Protein AF-A0A9D0T4Z4-F1 (afdb_monomer_lite)

Foldseek 3Di:
DDQDPPRWAWFWKAQVQQGIAIATEDQVDAAWADEPVSVVRCVVVVQKDWDDWDFDQDPVRDTDIWTWIFGAWMGTPQFAIAGRGIHTYDYDHDHTHCYPSNLCSLPDWDADVVVGDIDRHRGHGPPDPPPPPVVVPPPD

Sequence (140 aa):
MVEKAARTFYVRGQIVGVGVVDFLVDTGSSYNTIDEHSLAILQTQGRASFVKDLTGILANGQRKQVAVYRIDVIRLGDECELHDVEAAVFPGRTRHILGLSGLRKAGNFTFSFEPPQLVLSSCLPVVSKIADEQLVATQN

Radius of gyration: 16.67 Å; chains: 1; bounding box: 32×63×34 Å

Structure (mmCIF, N/CA/C/O backbone):
data_AF-A0A9D0T4Z4-F1
#
_entry.id   AF-A0A9D0T4Z4-F1
#
loop_
_atom_site.group_PDB
_atom_site.id
_atom_site.type_symbol
_atom_site.label_atom_id
_atom_site.label_alt_id
_atom_site.label_comp_id
_atom_site.label_asym_id
_atom_site.label_entity_id
_atom_site.label_seq_id
_atom_site.pdbx_PDB_ins_code
_atom_site.Cartn_x
_atom_site.Cartn_y
_atom_site.Cartn_z
_atom_site.occupancy
_atom_site.B_iso_or_equiv
_atom_site.auth_seq_id
_atom_site.auth_comp_id
_atom_site.auth_asym_id
_atom_site.auth_atom_id
_atom_site.pdbx_PDB_model_num
ATOM 1 N N . MET A 1 1 ? 8.902 -6.691 -10.845 1.00 91.62 1 MET A N 1
ATOM 2 C CA . MET A 1 1 ? 8.177 -5.434 -11.134 1.00 91.62 1 MET A CA 1
ATOM 3 C C . MET A 1 1 ? 7.911 -5.385 -12.627 1.00 91.62 1 MET A C 1
ATOM 5 O O . MET A 1 1 ? 8.714 -5.927 -13.373 1.00 91.62 1 MET A O 1
ATOM 9 N N . VAL A 1 2 ? 6.792 -4.813 -13.061 1.00 92.81 2 VAL A N 1
ATOM 10 C CA . VAL A 1 2 ? 6.423 -4.719 -14.481 1.00 92.81 2 VAL A CA 1
ATOM 11 C C . VAL A 1 2 ? 6.004 -3.288 -14.787 1.00 92.81 2 VAL A C 1
ATOM 13 O O . VAL A 1 2 ? 5.158 -2.735 -14.083 1.00 92.81 2 VAL A O 1
ATOM 16 N N . GLU A 1 3 ? 6.581 -2.697 -15.830 1.00 91.75 3 GLU A N 1
ATOM 17 C CA . GLU A 1 3 ? 6.090 -1.439 -16.392 1.00 91.75 3 GLU A CA 1
ATOM 18 C C . GLU A 1 3 ? 4.801 -1.694 -17.191 1.00 91.75 3 GLU A C 1
ATOM 20 O O . GLU A 1 3 ? 4.725 -2.611 -18.009 1.00 91.75 3 GLU A O 1
ATOM 25 N N . LYS A 1 4 ? 3.768 -0.891 -16.942 1.00 89.62 4 LYS A N 1
ATOM 26 C CA . LYS A 1 4 ? 2.489 -0.881 -17.661 1.00 89.62 4 LYS A CA 1
ATOM 27 C C . LYS A 1 4 ? 2.269 0.493 -18.310 1.00 89.62 4 LYS A C 1
ATOM 29 O O . LYS A 1 4 ? 3.098 1.398 -18.213 1.00 89.62 4 LYS A O 1
ATOM 34 N N . ALA A 1 5 ? 1.126 0.649 -18.983 1.00 80.31 5 ALA A N 1
ATOM 35 C CA . ALA A 1 5 ? 0.734 1.875 -19.679 1.00 80.31 5 ALA A CA 1
ATOM 36 C C . ALA A 1 5 ? 0.955 3.150 -18.839 1.00 80.31 5 ALA A C 1
ATOM 38 O O . ALA A 1 5 ? 0.850 3.139 -17.611 1.00 80.31 5 ALA A O 1
ATOM 39 N N . ALA A 1 6 ? 1.242 4.259 -19.525 1.00 80.31 6 ALA A N 1
ATOM 40 C CA . ALA A 1 6 ? 1.571 5.549 -18.913 1.00 80.31 6 ALA A CA 1
ATOM 41 C C . ALA A 1 6 ? 2.815 5.534 -17.996 1.00 80.31 6 ALA A C 1
ATOM 43 O O . ALA A 1 6 ? 2.898 6.350 -17.083 1.00 80.31 6 ALA A O 1
ATOM 44 N N . ARG A 1 7 ? 3.787 4.639 -18.251 1.00 86.62 7 ARG A N 1
ATOM 45 C CA . ARG A 1 7 ? 5.059 4.541 -17.505 1.00 86.62 7 ARG A CA 1
ATOM 46 C C . ARG A 1 7 ? 4.849 4.311 -16.008 1.00 86.62 7 ARG A C 1
ATOM 48 O O . ARG A 1 7 ? 5.491 4.926 -15.159 1.00 86.62 7 ARG A O 1
ATOM 55 N N . THR A 1 8 ? 3.881 3.455 -15.692 1.00 92.81 8 THR A N 1
ATOM 56 C CA . THR A 1 8 ? 3.530 3.102 -14.314 1.00 92.81 8 THR A CA 1
ATOM 57 C C . THR A 1 8 ? 4.074 1.725 -13.973 1.00 92.81 8 THR A C 1
ATOM 59 O O . THR A 1 8 ? 4.056 0.827 -14.809 1.00 92.81 8 THR A O 1
ATOM 62 N N . PHE A 1 9 ? 4.550 1.534 -12.745 1.00 95.88 9 PHE A N 1
ATOM 63 C CA . PHE A 1 9 ? 5.254 0.314 -12.357 1.00 95.88 9 PHE A CA 1
ATOM 64 C C . PHE A 1 9 ? 4.475 -0.447 -11.301 1.00 95.88 9 PHE A C 1
ATOM 66 O O . PHE A 1 9 ? 4.092 0.108 -10.273 1.00 95.88 9 PHE A O 1
ATOM 73 N N . TYR A 1 10 ? 4.248 -1.728 -11.567 1.00 96.00 10 TYR A N 1
ATOM 74 C CA . TYR A 1 10 ? 3.473 -2.596 -10.698 1.00 96.00 10 TYR A CA 1
ATOM 75 C C . TYR A 1 10 ? 4.331 -3.709 -10.119 1.00 96.00 10 TYR A C 1
ATOM 77 O O . TYR A 1 10 ? 5.170 -4.308 -10.802 1.00 96.00 10 TYR A O 1
ATOM 85 N N . VAL A 1 11 ? 4.073 -4.027 -8.858 1.00 95.00 11 VAL A N 1
ATOM 86 C CA . VAL A 1 11 ? 4.573 -5.236 -8.213 1.00 95.00 11 VAL A CA 1
ATOM 87 C C . VAL A 1 11 ? 3.400 -6.131 -7.858 1.00 95.00 11 VAL A C 1
ATOM 89 O O . VAL A 1 11 ? 2.380 -5.675 -7.341 1.00 95.00 11 VAL A O 1
ATOM 92 N N . ARG A 1 12 ? 3.553 -7.419 -8.161 1.00 95.19 12 ARG A N 1
ATOM 93 C CA . ARG A 1 12 ? 2.617 -8.439 -7.710 1.00 95.19 12 ARG A CA 1
ATOM 94 C C . ARG A 1 12 ? 2.839 -8.651 -6.217 1.00 95.19 12 ARG A C 1
ATOM 96 O O . ARG A 1 12 ? 3.976 -8.818 -5.777 1.00 95.19 12 ARG A O 1
ATOM 103 N N . GLY A 1 13 ? 1.756 -8.652 -5.460 1.00 94.62 13 GLY A N 1
ATOM 104 C CA . GLY A 1 13 ? 1.766 -8.948 -4.038 1.00 94.62 13 GLY A CA 1
ATOM 105 C C . GLY A 1 13 ? 0.586 -9.822 -3.646 1.00 94.62 13 GLY A C 1
ATOM 106 O O . GLY A 1 13 ? -0.235 -10.218 -4.476 1.00 94.62 13 GLY A O 1
ATOM 107 N N . GLN A 1 14 ? 0.498 -10.112 -2.359 1.00 96.38 14 GLN A N 1
ATOM 108 C CA . GLN A 1 14 ? -0.627 -10.797 -1.748 1.00 96.38 14 GLN A CA 1
ATOM 109 C C . GLN A 1 14 ? -1.059 -10.019 -0.511 1.00 96.38 14 GLN A C 1
ATOM 111 O O . GLN A 1 14 ? -0.256 -9.772 0.383 1.00 96.38 14 GLN A O 1
ATOM 116 N N . ILE A 1 15 ? -2.339 -9.675 -0.431 1.00 96.88 15 ILE A N 1
ATOM 117 C CA . ILE A 1 15 ? -2.944 -9.227 0.823 1.00 96.88 15 ILE A CA 1
ATOM 118 C C . ILE A 1 15 ? -3.480 -10.484 1.511 1.00 96.88 15 ILE A C 1
ATOM 120 O O . ILE A 1 15 ? -4.341 -11.178 0.958 1.00 96.88 15 ILE A O 1
ATOM 124 N N . VAL A 1 16 ? -2.958 -10.819 2.693 1.00 95.88 16 VAL A N 1
ATOM 125 C CA . VAL A 1 16 ? -3.378 -12.031 3.411 1.00 95.88 16 VAL A CA 1
ATOM 126 C C . VAL A 1 16 ? -4.858 -11.914 3.779 1.00 95.88 16 VAL A C 1
ATOM 128 O O . VAL A 1 16 ? -5.270 -10.967 4.437 1.00 95.88 16 VAL A O 1
ATOM 131 N N . GLY A 1 17 ? -5.659 -12.883 3.329 1.00 95.75 17 GLY A N 1
ATOM 132 C CA . GLY A 1 17 ? -7.118 -12.888 3.478 1.00 95.75 17 GLY A CA 1
ATOM 133 C C . GLY A 1 17 ? -7.893 -12.477 2.222 1.00 95.75 17 GLY A C 1
ATOM 134 O O . GLY A 1 17 ? -9.022 -12.927 2.045 1.00 95.75 17 GLY A O 1
ATOM 135 N N . VAL A 1 18 ? -7.277 -11.706 1.317 1.00 96.38 18 VAL A N 1
ATOM 136 C CA . VAL A 1 18 ? -7.885 -11.279 0.040 1.00 96.38 18 VAL A CA 1
ATOM 137 C C . VAL A 1 18 ? -7.347 -12.100 -1.131 1.00 96.38 18 VAL A C 1
ATOM 139 O O . VAL A 1 18 ? -8.116 -12.563 -1.967 1.00 96.38 18 VAL A O 1
ATOM 142 N N . GLY A 1 19 ? -6.031 -12.317 -1.180 1.00 95.81 19 GLY A N 1
ATOM 143 C CA . GLY A 1 19 ? -5.366 -13.040 -2.262 1.00 95.81 19 GLY A CA 1
ATOM 144 C C . GLY A 1 19 ? -4.361 -12.182 -3.026 1.00 95.81 19 GLY A C 1
ATOM 145 O O . GLY A 1 19 ? -3.844 -11.189 -2.512 1.00 95.81 19 GLY A O 1
ATOM 146 N N . VAL A 1 20 ? -4.034 -12.624 -4.240 1.00 96.12 20 VAL A N 1
ATOM 147 C CA . VAL A 1 20 ? -3.047 -11.971 -5.107 1.00 96.12 20 VAL A CA 1
ATOM 148 C C . VAL A 1 20 ? -3.623 -10.683 -5.684 1.00 96.12 20 VAL A C 1
ATOM 150 O O . VAL A 1 20 ? -4.716 -10.692 -6.246 1.00 96.12 20 VAL A O 1
ATOM 153 N N . VAL A 1 21 ? -2.851 -9.601 -5.607 1.00 95.56 21 VAL A N 1
ATOM 154 C CA . VAL A 1 21 ? -3.192 -8.292 -6.174 1.00 95.56 21 VAL A CA 1
ATOM 155 C C . VAL A 1 21 ? -1.974 -7.655 -6.844 1.00 95.56 21 VAL A C 1
ATOM 157 O O . VAL A 1 21 ? -0.829 -8.008 -6.556 1.00 95.56 21 VAL A O 1
ATOM 160 N N . ASP A 1 22 ? -2.222 -6.681 -7.715 1.00 95.38 22 ASP A N 1
ATOM 161 C CA . ASP A 1 22 ? -1.182 -5.805 -8.251 1.00 95.38 22 ASP A CA 1
ATOM 162 C C . ASP A 1 22 ? -1.177 -4.482 -7.480 1.00 95.38 22 ASP A C 1
ATOM 164 O O . ASP A 1 22 ? -2.205 -3.805 -7.389 1.00 95.38 22 ASP A O 1
ATOM 168 N N . PHE A 1 23 ? -0.008 -4.080 -6.983 1.00 96.50 23 PHE A N 1
ATOM 169 C CA . PHE A 1 23 ? 0.207 -2.762 -6.395 1.00 96.50 23 PHE A CA 1
ATOM 170 C C . PHE A 1 23 ? 0.913 -1.850 -7.387 1.00 96.50 23 PHE A C 1
ATOM 172 O O . PHE A 1 23 ? 1.988 -2.191 -7.881 1.00 96.50 23 PHE A O 1
ATOM 179 N N . LEU A 1 24 ? 0.345 -0.671 -7.637 1.00 96.69 24 LEU A N 1
ATOM 180 C CA . LEU A 1 24 ? 1.081 0.433 -8.246 1.00 96.69 24 LEU A CA 1
ATOM 181 C C . LEU A 1 24 ? 2.120 0.934 -7.238 1.00 96.69 24 LEU A C 1
ATOM 183 O O . LEU A 1 24 ? 1.750 1.320 -6.132 1.00 96.69 24 LEU A O 1
ATOM 187 N N . VAL A 1 25 ? 3.396 0.956 -7.609 1.00 96.50 25 VAL A N 1
ATOM 188 C CA . VAL A 1 25 ? 4.442 1.578 -6.790 1.00 96.50 25 VAL A CA 1
ATOM 189 C C . VAL A 1 25 ? 4.376 3.089 -6.999 1.00 96.50 25 VAL A C 1
ATOM 191 O O . VAL A 1 25 ? 4.563 3.562 -8.119 1.00 96.50 25 VAL A O 1
ATOM 194 N N . ASP A 1 26 ? 4.092 3.843 -5.937 1.00 95.12 26 ASP A N 1
ATOM 195 C CA . ASP A 1 26 ? 3.884 5.293 -6.010 1.00 95.12 26 ASP A CA 1
ATOM 196 C C . ASP A 1 26 ? 4.607 6.003 -4.861 1.00 95.12 26 ASP A C 1
ATOM 198 O O . ASP A 1 26 ? 4.098 6.130 -3.745 1.00 95.12 26 ASP A O 1
ATOM 202 N N . THR A 1 27 ? 5.810 6.499 -5.141 1.00 93.81 27 THR A N 1
ATOM 203 C CA . THR A 1 27 ? 6.588 7.301 -4.186 1.00 93.81 27 THR A CA 1
ATOM 204 C C . THR A 1 27 ? 5.997 8.697 -3.958 1.00 93.81 27 THR A C 1
ATOM 206 O O . THR A 1 27 ? 6.396 9.368 -3.008 1.00 93.81 27 THR A O 1
ATOM 209 N N . GLY A 1 28 ? 5.031 9.133 -4.776 1.00 93.62 28 GLY A N 1
ATOM 210 C CA . GLY A 1 28 ? 4.244 10.347 -4.562 1.00 93.62 28 GLY A CA 1
ATOM 211 C C . GLY A 1 28 ? 3.083 10.154 -3.581 1.00 93.62 28 GLY A C 1
ATOM 212 O O . GLY A 1 28 ? 2.559 11.138 -3.056 1.00 93.62 28 GLY A O 1
ATOM 213 N N . SER A 1 29 ? 2.702 8.909 -3.274 1.00 94.69 29 SER A N 1
ATOM 214 C CA . SER A 1 29 ? 1.695 8.601 -2.258 1.00 94.69 29 SER A CA 1
ATOM 215 C C . SER A 1 29 ? 2.328 8.375 -0.886 1.00 94.69 29 SER A C 1
ATOM 217 O O . SER A 1 29 ? 3.203 7.527 -0.704 1.00 94.69 29 SER A O 1
ATOM 219 N N . SER A 1 30 ? 1.839 9.082 0.137 1.00 94.62 30 SER A N 1
ATOM 220 C CA . SER A 1 30 ? 2.284 8.860 1.520 1.00 94.62 30 SER A CA 1
ATOM 221 C C . SER A 1 30 ? 1.780 7.526 2.088 1.00 94.62 30 SER A C 1
ATOM 223 O O . SER A 1 30 ? 2.516 6.820 2.782 1.00 94.62 30 SER A O 1
ATOM 225 N N . TYR A 1 31 ? 0.530 7.163 1.793 1.00 95.81 31 TYR A N 1
ATOM 226 C CA . TYR A 1 31 ? -0.120 5.959 2.317 1.00 95.81 31 TYR A CA 1
ATOM 227 C C . TYR A 1 31 ? -0.199 4.856 1.264 1.00 95.81 31 TYR A C 1
ATOM 229 O O . TYR A 1 31 ? -0.299 5.133 0.066 1.00 95.81 31 TYR A O 1
ATOM 237 N N . ASN A 1 32 ? -0.202 3.604 1.720 1.00 96.75 32 ASN A N 1
ATOM 238 C CA . ASN A 1 32 ? -0.725 2.527 0.887 1.00 96.75 32 ASN A CA 1
ATOM 239 C C . ASN A 1 32 ? -2.217 2.746 0.670 1.00 96.75 32 ASN A C 1
ATOM 241 O O . ASN A 1 32 ? -2.887 3.334 1.524 1.00 96.75 32 ASN A O 1
ATOM 245 N N . THR A 1 33 ? -2.750 2.240 -0.434 1.00 96.44 33 THR A N 1
ATOM 246 C CA . THR A 1 33 ? -4.194 2.245 -0.656 1.00 96.44 33 THR A CA 1
ATOM 247 C C . THR A 1 33 ? -4.717 0.853 -0.928 1.00 96.44 33 T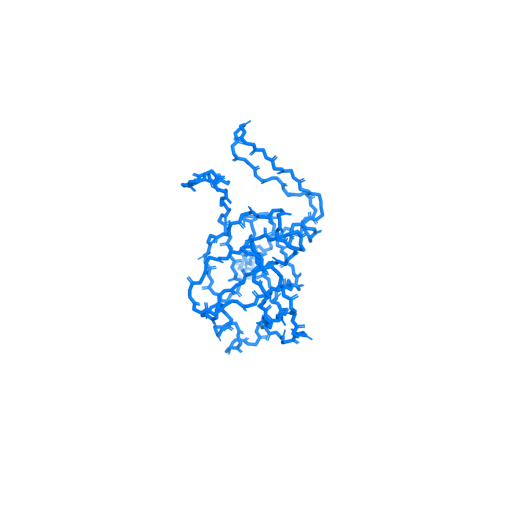HR A C 1
ATOM 249 O O . THR A 1 33 ? -4.091 0.058 -1.634 1.00 96.44 33 THR A O 1
ATOM 252 N N . ILE A 1 34 ? -5.902 0.581 -0.391 1.00 97.19 34 ILE A N 1
ATOM 253 C CA . ILE A 1 34 ? -6.717 -0.553 -0.805 1.00 97.19 34 ILE A CA 1
ATOM 254 C C . ILE A 1 34 ? -8.111 -0.092 -1.213 1.00 97.19 34 ILE A C 1
ATOM 256 O O . ILE A 1 34 ? -8.532 1.019 -0.888 1.00 97.19 34 ILE A O 1
ATOM 260 N N . ASP A 1 35 ? -8.800 -0.937 -1.966 1.00 95.56 35 ASP A N 1
ATOM 261 C CA . ASP A 1 35 ? -10.176 -0.693 -2.361 1.00 95.56 35 ASP A CA 1
ATOM 262 C C . ASP A 1 35 ? -11.166 -1.177 -1.286 1.00 95.56 35 ASP A C 1
ATOM 264 O O . ASP A 1 35 ? -10.827 -1.972 -0.401 1.00 95.56 35 ASP A O 1
ATOM 268 N N . GLU A 1 36 ? -12.399 -0.673 -1.337 1.00 95.50 36 GLU A N 1
ATOM 269 C CA . GLU A 1 36 ? -13.457 -1.037 -0.382 1.00 95.50 36 GLU A CA 1
ATOM 270 C C . GLU A 1 36 ? -13.768 -2.535 -0.386 1.00 95.50 36 GLU A C 1
ATOM 272 O O . GLU A 1 36 ? -14.089 -3.105 0.655 1.00 95.50 36 GLU A O 1
ATOM 277 N N . HIS A 1 37 ? -13.654 -3.189 -1.543 1.00 95.25 37 HIS A N 1
ATOM 278 C CA . HIS A 1 37 ? -13.914 -4.620 -1.662 1.00 95.25 37 HIS A CA 1
ATOM 279 C C . HIS A 1 37 ? -12.909 -5.446 -0.845 1.00 95.25 37 HIS A C 1
ATOM 281 O O . HIS A 1 37 ? -13.301 -6.344 -0.099 1.00 95.25 37 HIS A O 1
ATOM 287 N N . SER A 1 38 ? -11.620 -5.114 -0.937 1.00 96.56 38 SER A N 1
ATOM 288 C CA . SER A 1 38 ? -10.570 -5.752 -0.141 1.00 96.56 38 SER A CA 1
ATOM 289 C C . SER A 1 38 ? -10.742 -5.467 1.345 1.00 96.56 38 SER A C 1
ATOM 291 O O . SER A 1 38 ? -10.578 -6.376 2.158 1.00 96.56 38 SER A O 1
ATOM 293 N N . LEU A 1 39 ? -11.125 -4.236 1.710 1.00 97.31 39 LEU A N 1
ATOM 294 C CA . LEU A 1 39 ? -11.431 -3.903 3.101 1.00 97.31 39 LEU A CA 1
ATOM 295 C C . LEU A 1 39 ? -12.570 -4.779 3.636 1.00 97.31 39 LEU A C 1
ATOM 297 O O . LEU A 1 39 ? -12.425 -5.353 4.712 1.00 97.31 39 LEU A O 1
ATOM 301 N N . ALA A 1 40 ? -13.675 -4.896 2.896 1.00 96.38 40 ALA A N 1
ATOM 302 C CA . ALA A 1 40 ? -14.837 -5.665 3.329 1.00 96.38 40 ALA A CA 1
ATOM 303 C C . ALA A 1 40 ? -14.456 -7.124 3.623 1.00 96.38 40 ALA A C 1
ATOM 305 O O . ALA A 1 40 ? -14.791 -7.648 4.685 1.00 96.38 40 ALA A O 1
ATOM 306 N N . ILE A 1 41 ? -13.671 -7.753 2.739 1.00 97.00 41 ILE A N 1
ATOM 307 C CA . ILE A 1 41 ? -13.148 -9.110 2.955 1.00 97.00 41 ILE A CA 1
ATOM 308 C C . ILE A 1 41 ? -12.320 -9.171 4.245 1.00 97.00 41 ILE A C 1
ATOM 310 O O . ILE A 1 41 ? -12.579 -10.019 5.100 1.00 97.00 41 ILE A O 1
ATOM 314 N N . LEU A 1 42 ? -11.363 -8.258 4.424 1.00 97.88 42 LEU A N 1
ATOM 315 C CA . LEU A 1 42 ? -10.499 -8.238 5.606 1.00 97.88 42 LEU A CA 1
ATOM 316 C C . LEU A 1 42 ? -11.288 -8.042 6.906 1.00 97.88 42 LEU A C 1
ATOM 318 O O . LEU A 1 42 ? -10.991 -8.696 7.904 1.00 97.88 42 LEU A O 1
ATOM 322 N N . GLN A 1 43 ? -12.317 -7.194 6.895 1.00 97.38 43 GLN A N 1
ATOM 323 C CA . GLN A 1 43 ? -13.179 -6.963 8.053 1.00 97.38 43 GLN A CA 1
ATOM 324 C C . GLN A 1 43 ? -13.971 -8.215 8.437 1.00 97.38 43 GLN A C 1
ATOM 326 O O . GLN A 1 43 ? -14.008 -8.553 9.619 1.00 97.38 43 GLN A O 1
ATOM 331 N N . THR A 1 44 ? -14.533 -8.954 7.469 1.00 97.56 44 THR A N 1
ATOM 332 C CA . THR A 1 44 ? -15.239 -10.219 7.771 1.00 97.56 44 THR A CA 1
ATOM 333 C C . THR A 1 44 ? -14.341 -11.277 8.412 1.00 97.56 44 THR A C 1
ATOM 335 O O . THR A 1 44 ? -14.825 -12.153 9.121 1.00 97.56 44 THR A O 1
ATOM 338 N N . GLN A 1 45 ? -13.030 -11.180 8.192 1.00 97.19 45 GLN A N 1
ATOM 339 C CA . GLN A 1 45 ? -12.031 -12.104 8.723 1.00 97.19 45 GLN A CA 1
ATOM 340 C C . GLN A 1 45 ? -11.335 -11.580 9.991 1.00 97.19 45 GLN A C 1
ATOM 342 O O . GLN A 1 45 ? -10.451 -12.256 10.511 1.00 97.19 45 GLN A O 1
ATOM 347 N N . GLY A 1 46 ? -11.680 -10.379 10.471 1.00 97.25 46 GLY A N 1
ATOM 348 C CA . GLY A 1 46 ? -11.017 -9.748 11.618 1.00 97.25 46 GLY A CA 1
ATOM 349 C C . GLY A 1 46 ? -9.572 -9.301 11.356 1.00 97.25 46 GLY A C 1
ATOM 350 O O . GLY A 1 46 ? -8.816 -9.136 12.306 1.00 97.25 46 GLY A O 1
ATOM 351 N N . ARG A 1 47 ? -9.188 -9.100 10.087 1.00 97.75 47 ARG A N 1
ATOM 352 C CA . ARG A 1 47 ? -7.817 -8.772 9.632 1.00 97.75 47 ARG A CA 1
ATOM 353 C C . ARG A 1 47 ? -7.592 -7.296 9.300 1.00 97.75 47 ARG A C 1
ATOM 355 O O . ARG A 1 47 ? -6.598 -6.929 8.670 1.00 97.75 47 ARG A O 1
ATOM 362 N N . ALA A 1 48 ? -8.566 -6.454 9.631 1.00 98.06 48 ALA A N 1
ATOM 363 C CA . ALA A 1 48 ? -8.485 -5.014 9.461 1.00 98.06 48 ALA A CA 1
ATOM 364 C C . ALA A 1 48 ? -9.113 -4.303 10.660 1.00 98.06 48 ALA A C 1
ATOM 366 O O . ALA A 1 48 ? -10.272 -4.542 10.996 1.00 98.06 48 ALA A O 1
ATOM 367 N N . SER A 1 49 ? -8.364 -3.384 11.268 1.00 98.25 49 SER A N 1
ATOM 368 C CA . SER A 1 49 ? -8.851 -2.524 12.351 1.00 98.25 49 SER A CA 1
ATOM 369 C C . SER A 1 49 ? -8.811 -1.062 11.926 1.00 98.25 49 SER A C 1
ATOM 371 O O . SER A 1 49 ? -7.790 -0.611 11.402 1.00 98.25 49 SER A O 1
ATOM 373 N N . PHE A 1 50 ? -9.895 -0.323 12.161 1.00 98.38 50 PHE A N 1
ATOM 374 C CA . PHE A 1 50 ? -9.928 1.118 11.915 1.00 98.38 50 PHE A CA 1
ATOM 375 C C . PHE A 1 50 ? -8.865 1.833 12.759 1.00 98.38 50 PHE A C 1
ATOM 377 O O . PHE A 1 50 ? -8.671 1.497 13.926 1.00 98.38 50 PHE A O 1
ATOM 384 N N . VAL A 1 51 ? -8.182 2.810 12.161 1.00 98.19 51 VAL A N 1
ATOM 385 C CA . VAL A 1 51 ? -7.156 3.621 12.831 1.00 98.19 51 VAL A CA 1
ATOM 386 C C . VAL A 1 51 ? -7.635 5.058 12.991 1.00 98.19 51 VAL A C 1
ATOM 388 O O . VAL A 1 51 ? -7.651 5.580 14.103 1.00 98.19 51 VAL A O 1
ATOM 391 N N . LYS A 1 52 ? -7.981 5.717 11.880 1.00 97.81 52 LYS A N 1
ATOM 392 C CA . LYS A 1 52 ? -8.357 7.138 11.834 1.00 97.81 52 LYS A CA 1
ATOM 393 C C . LYS A 1 52 ? -8.952 7.504 10.480 1.00 97.81 52 LYS A C 1
ATOM 395 O O . LYS A 1 52 ? -8.726 6.802 9.497 1.00 97.81 52 LYS A O 1
ATOM 400 N N . ASP A 1 53 ? -9.579 8.669 10.408 1.00 97.31 53 ASP A N 1
ATOM 401 C CA . ASP A 1 53 ? -9.825 9.338 9.134 1.00 97.31 53 ASP A CA 1
ATOM 402 C C . ASP A 1 53 ? -8.627 10.203 8.731 1.00 97.31 53 ASP A C 1
ATOM 404 O O . ASP A 1 53 ? -7.953 10.816 9.562 1.00 97.31 53 ASP A O 1
ATOM 408 N N . LEU A 1 54 ? -8.368 10.268 7.430 1.00 94.50 54 LEU A N 1
ATOM 409 C CA . LEU A 1 54 ? -7.314 11.061 6.816 1.00 94.50 54 LEU A CA 1
ATOM 410 C C . LEU A 1 54 ? -7.923 11.947 5.730 1.00 94.50 54 LEU A C 1
ATOM 412 O O . LEU A 1 54 ? -8.648 11.470 4.863 1.00 94.50 54 LEU A O 1
ATOM 416 N N . THR A 1 55 ? -7.578 13.233 5.724 1.00 94.31 55 THR A N 1
ATOM 417 C CA . THR A 1 55 ? -7.815 14.087 4.553 1.00 94.31 55 THR A CA 1
ATOM 418 C C . THR A 1 55 ? -6.575 14.062 3.666 1.00 94.31 55 THR A C 1
ATOM 420 O O . THR A 1 55 ? -5.526 14.568 4.057 1.00 94.31 55 THR A O 1
ATOM 423 N N . GLY A 1 56 ? -6.690 13.471 2.479 1.00 88.25 56 GLY A N 1
ATOM 424 C CA . GLY A 1 56 ? -5.654 13.483 1.447 1.00 88.25 56 GLY A CA 1
ATOM 425 C C . GLY A 1 56 ? -5.902 14.562 0.392 1.00 88.25 56 GLY A C 1
ATOM 426 O O . GLY A 1 56 ? -7.044 14.966 0.161 1.00 88.25 56 GLY A O 1
ATOM 427 N N . ILE A 1 57 ? -4.831 15.008 -0.266 1.00 91.50 57 ILE A N 1
ATOM 428 C CA . ILE A 1 57 ? -4.894 15.837 -1.477 1.00 91.50 57 ILE A CA 1
ATOM 429 C C . ILE A 1 57 ? -4.525 14.935 -2.653 1.00 91.50 57 ILE A C 1
ATOM 431 O O . ILE A 1 57 ? -3.442 14.356 -2.678 1.00 91.50 57 ILE A O 1
ATOM 435 N N . LEU A 1 58 ? -5.444 14.778 -3.601 1.00 90.25 58 LEU A N 1
ATOM 436 C CA . LEU A 1 58 ? -5.228 13.976 -4.802 1.00 90.25 58 LEU A CA 1
ATOM 437 C C . LEU A 1 58 ? -4.353 14.734 -5.808 1.00 90.25 58 LEU A C 1
ATOM 439 O O . LEU A 1 58 ? -4.228 15.955 -5.745 1.00 90.25 58 LEU A O 1
ATOM 443 N N . ALA A 1 59 ? -3.810 14.021 -6.797 1.00 87.12 59 ALA A N 1
ATOM 444 C CA . ALA A 1 59 ? -2.969 14.613 -7.843 1.00 87.12 59 ALA A CA 1
ATOM 445 C C . ALA A 1 59 ? -3.664 15.735 -8.647 1.00 87.12 59 ALA A C 1
ATOM 447 O O . ALA A 1 59 ? -2.997 16.597 -9.207 1.00 87.12 59 ALA A O 1
ATOM 448 N N . ASN A 1 60 ? -5.000 15.755 -8.685 1.00 90.69 60 ASN A N 1
ATOM 449 C CA . ASN A 1 60 ? -5.795 16.817 -9.312 1.00 90.69 60 ASN A CA 1
ATOM 450 C C . ASN A 1 60 ? -6.103 18.003 -8.366 1.00 90.69 60 ASN A C 1
ATOM 452 O O . ASN A 1 60 ? -6.926 18.851 -8.698 1.00 90.69 60 ASN A O 1
ATOM 456 N N . GLY A 1 61 ? -5.505 18.036 -7.171 1.00 93.56 61 GLY A N 1
ATOM 457 C CA . GLY A 1 61 ? -5.703 19.069 -6.151 1.00 93.56 61 GLY A CA 1
ATOM 458 C C . GLY A 1 61 ? -6.955 18.900 -5.284 1.00 93.56 61 GLY A C 1
ATOM 459 O O . GLY A 1 61 ? -7.127 19.640 -4.314 1.00 93.56 61 GLY A O 1
ATOM 460 N N . GLN A 1 62 ? -7.830 17.934 -5.580 1.00 93.50 62 GLN A N 1
ATOM 461 C CA . GLN A 1 62 ? -9.035 17.710 -4.782 1.00 93.50 62 GLN A CA 1
ATOM 462 C C . GLN A 1 62 ? -8.686 17.171 -3.394 1.00 93.50 62 GLN A C 1
ATOM 464 O O . GLN A 1 62 ? -7.872 16.257 -3.248 1.00 93.50 62 GLN A O 1
ATOM 469 N N . ARG A 1 63 ? -9.355 17.705 -2.370 1.00 94.12 63 ARG A N 1
ATOM 470 C CA . ARG A 1 63 ? -9.317 17.154 -1.014 1.00 94.12 63 ARG A CA 1
ATOM 471 C C . ARG A 1 63 ? -10.317 16.015 -0.901 1.00 94.12 63 ARG A C 1
ATOM 473 O O . ARG A 1 63 ? -11.464 16.159 -1.316 1.00 94.12 63 ARG A O 1
ATOM 480 N N . LYS A 1 64 ? -9.893 14.903 -0.310 1.00 91.25 64 LYS A N 1
ATOM 481 C CA . LYS A 1 64 ? -10.750 13.743 -0.072 1.00 91.25 64 LYS A CA 1
ATOM 482 C C . LYS A 1 64 ? -10.515 13.193 1.325 1.00 91.25 64 LYS A C 1
ATOM 484 O O . LYS A 1 64 ? -9.372 12.947 1.700 1.00 91.25 64 LYS A O 1
ATOM 489 N N . GLN A 1 65 ? -11.595 12.992 2.070 1.00 95.06 65 GLN A N 1
ATOM 490 C CA . GLN A 1 65 ? -11.556 12.259 3.329 1.00 95.06 65 GLN A CA 1
ATOM 491 C C . GLN A 1 65 ? -11.643 10.759 3.034 1.00 95.06 65 GLN A C 1
ATOM 493 O O . GLN A 1 65 ? -12.502 10.324 2.266 1.00 95.06 65 GLN A O 1
ATOM 498 N N . VAL A 1 66 ? -10.716 9.991 3.596 1.00 94.38 66 VAL A N 1
ATOM 499 C CA . VAL A 1 66 ? -10.620 8.535 3.459 1.00 94.38 66 VAL A CA 1
ATOM 500 C C . VAL A 1 66 ? -10.337 7.920 4.823 1.00 94.38 66 VAL A C 1
ATOM 502 O O . VAL A 1 66 ? -9.592 8.489 5.621 1.00 94.38 66 VAL A O 1
ATOM 505 N N . ALA A 1 67 ? -10.915 6.753 5.087 1.00 97.19 67 ALA A N 1
ATOM 506 C CA . ALA A 1 67 ? -10.632 6.002 6.301 1.00 97.19 67 ALA A CA 1
ATOM 507 C C . ALA A 1 67 ? -9.301 5.254 6.158 1.00 97.19 67 ALA A C 1
ATOM 509 O O . ALA A 1 67 ? -8.993 4.705 5.096 1.00 97.19 67 ALA A O 1
ATOM 510 N N . VAL A 1 68 ? -8.518 5.211 7.230 1.00 98.06 68 VAL A N 1
ATOM 511 C CA . VAL A 1 68 ? -7.280 4.436 7.322 1.00 98.06 68 VAL A CA 1
ATOM 512 C C . VAL A 1 68 ? -7.526 3.227 8.208 1.00 98.06 68 VAL A C 1
ATOM 514 O O . VAL A 1 68 ? -7.983 3.352 9.346 1.00 98.06 68 VAL A O 1
ATOM 517 N N . TYR A 1 69 ? -7.176 2.058 7.684 1.00 98.44 69 TYR A N 1
ATOM 518 C CA . TYR A 1 69 ? -7.221 0.792 8.399 1.00 98.44 69 TYR A CA 1
ATOM 519 C C . TYR A 1 69 ? -5.819 0.218 8.525 1.00 98.44 69 TYR A C 1
ATOM 521 O O . TYR A 1 69 ? -4.998 0.345 7.618 1.00 98.44 69 TYR A O 1
ATOM 529 N N . ARG A 1 70 ? -5.558 -0.441 9.649 1.00 98.31 70 ARG A N 1
ATOM 530 C CA . ARG A 1 70 ? -4.392 -1.298 9.833 1.00 98.31 70 ARG A CA 1
ATOM 531 C C . ARG A 1 70 ? -4.767 -2.702 9.388 1.00 98.31 70 ARG A C 1
ATOM 533 O O . ARG A 1 70 ? -5.737 -3.254 9.902 1.00 98.31 70 ARG A O 1
ATOM 540 N N . ILE A 1 71 ? -4.014 -3.224 8.431 1.00 97.31 71 ILE A N 1
ATOM 541 C CA . ILE A 1 71 ? -4.152 -4.552 7.834 1.00 97.31 71 ILE A CA 1
ATOM 542 C C . ILE A 1 71 ? -3.033 -5.436 8.376 1.00 97.31 71 ILE A C 1
ATOM 544 O O . ILE A 1 71 ? -1.894 -4.977 8.485 1.00 97.31 71 ILE A O 1
ATOM 548 N N . ASP A 1 72 ? -3.346 -6.694 8.677 1.00 95.06 72 ASP A N 1
ATOM 549 C CA . ASP A 1 72 ? -2.396 -7.613 9.307 1.00 95.06 72 ASP A CA 1
ATOM 550 C C . ASP A 1 72 ? -1.114 -7.792 8.492 1.00 95.06 72 ASP A C 1
ATOM 552 O O . ASP A 1 72 ? -0.028 -7.532 9.004 1.00 95.06 72 ASP A O 1
ATOM 556 N N . VAL A 1 73 ? -1.241 -8.259 7.242 1.00 95.94 73 VAL A N 1
ATOM 557 C CA . VAL A 1 73 ? -0.104 -8.713 6.435 1.00 95.94 73 VAL A CA 1
ATOM 558 C C . VAL A 1 73 ? -0.292 -8.421 4.944 1.00 95.94 73 VAL A C 1
ATOM 560 O O . VAL A 1 73 ? -1.289 -8.821 4.333 1.00 95.94 73 VAL A O 1
ATOM 563 N N . ILE A 1 74 ? 0.729 -7.809 4.338 1.00 96.25 74 ILE A N 1
ATOM 564 C CA . ILE A 1 74 ? 0.927 -7.738 2.885 1.00 96.25 74 ILE A CA 1
ATOM 565 C C . ILE A 1 74 ? 2.252 -8.412 2.534 1.00 96.25 74 ILE A C 1
ATOM 567 O O . ILE A 1 74 ? 3.289 -8.061 3.086 1.00 96.25 74 ILE A O 1
ATOM 571 N N . ARG A 1 75 ? 2.231 -9.339 1.577 1.00 95.44 75 ARG A N 1
ATOM 572 C CA . ARG A 1 75 ? 3.429 -9.963 1.006 1.00 95.44 75 ARG A CA 1
ATOM 573 C C . ARG A 1 75 ? 3.760 -9.339 -0.339 1.00 95.44 75 ARG A C 1
ATOM 575 O O . ARG A 1 75 ? 2.876 -9.183 -1.183 1.00 95.44 75 ARG A O 1
ATOM 582 N N . LEU A 1 76 ? 5.021 -8.989 -0.542 1.00 93.19 76 LEU A N 1
ATOM 583 C CA . LEU A 1 76 ? 5.551 -8.441 -1.787 1.00 93.19 76 LEU A CA 1
ATOM 584 C C . LEU A 1 76 ? 6.581 -9.425 -2.349 1.00 93.19 76 LEU A C 1
ATOM 586 O O . LEU A 1 76 ? 7.655 -9.597 -1.780 1.00 93.19 76 LEU A O 1
ATOM 590 N N . GLY A 1 77 ? 6.249 -10.080 -3.463 1.00 83.25 77 GLY A N 1
ATOM 591 C CA . GLY A 1 77 ? 7.033 -11.225 -3.937 1.00 83.25 77 GLY A CA 1
ATOM 592 C C . GLY A 1 77 ? 7.087 -12.362 -2.908 1.00 83.25 77 GLY A C 1
ATOM 593 O O . GLY A 1 77 ? 6.167 -12.515 -2.103 1.00 83.25 77 GLY A O 1
ATOM 594 N N . ASP A 1 78 ? 8.169 -13.139 -2.942 1.00 76.31 78 ASP A N 1
ATOM 595 C CA . ASP A 1 78 ? 8.322 -14.352 -2.126 1.00 76.31 78 ASP A CA 1
ATOM 596 C C . ASP A 1 78 ? 9.109 -14.125 -0.825 1.00 76.31 78 ASP A C 1
ATOM 598 O O . ASP A 1 78 ? 9.127 -14.987 0.048 1.00 76.31 78 ASP A O 1
ATOM 602 N N . GLU A 1 79 ? 9.745 -12.962 -0.666 1.00 80.19 79 GLU A N 1
ATOM 603 C CA . GLU A 1 79 ? 10.733 -12.741 0.402 1.00 80.19 79 GLU A CA 1
ATOM 604 C C . GLU A 1 79 ? 10.367 -11.610 1.367 1.00 80.19 79 GLU A C 1
ATOM 606 O O . GLU A 1 79 ? 11.087 -11.379 2.334 1.00 80.19 79 GLU A O 1
ATOM 611 N N . CYS A 1 80 ? 9.261 -10.898 1.131 1.00 90.88 80 CYS A N 1
ATOM 612 C CA . CYS A 1 80 ? 8.982 -9.658 1.844 1.00 90.88 80 CYS A CA 1
ATOM 613 C C . CYS A 1 80 ? 7.583 -9.634 2.458 1.00 90.88 80 CYS A C 1
ATOM 615 O O . CYS A 1 80 ? 6.597 -9.365 1.770 1.00 90.88 80 CYS A O 1
ATOM 617 N N . GLU A 1 81 ? 7.499 -9.878 3.764 1.00 93.75 81 GLU A N 1
ATOM 618 C CA . GLU A 1 81 ? 6.268 -9.758 4.542 1.00 93.75 81 GLU A CA 1
ATOM 619 C C . GLU A 1 81 ? 6.236 -8.428 5.315 1.00 93.75 81 GLU A C 1
ATOM 621 O O . GLU A 1 81 ? 7.137 -8.095 6.089 1.00 93.75 81 GLU A O 1
ATOM 626 N N . LEU A 1 82 ? 5.190 -7.635 5.075 1.00 94.38 82 LEU A N 1
ATOM 627 C CA . LEU A 1 82 ? 4.919 -6.371 5.752 1.00 94.38 82 LEU A CA 1
ATOM 628 C C . LEU A 1 82 ? 3.770 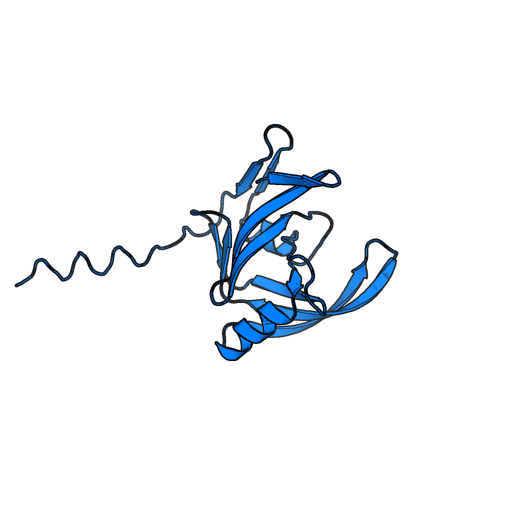-6.569 6.736 1.00 94.38 82 LEU A C 1
ATOM 630 O O . LEU A 1 82 ? 2.648 -6.852 6.317 1.00 94.38 82 LEU A O 1
ATOM 634 N N . HIS A 1 83 ? 4.038 -6.356 8.022 1.00 94.56 83 HIS A N 1
ATOM 635 C CA . HIS A 1 83 ? 3.037 -6.462 9.084 1.00 94.56 83 HIS A CA 1
ATOM 636 C C . HIS A 1 83 ? 2.482 -5.098 9.495 1.00 94.56 83 HIS A C 1
ATOM 638 O O . HIS A 1 83 ? 3.159 -4.072 9.341 1.00 94.56 83 HIS A O 1
ATOM 644 N N . ASP A 1 84 ? 1.274 -5.086 10.063 1.00 95.38 84 ASP A N 1
ATOM 645 C CA . ASP A 1 84 ? 0.622 -3.901 10.637 1.00 95.38 84 ASP A CA 1
ATOM 646 C C . ASP A 1 84 ? 0.591 -2.727 9.652 1.00 95.38 84 ASP A C 1
ATOM 648 O O . ASP A 1 84 ? 1.049 -1.613 9.937 1.00 95.38 84 ASP A O 1
ATOM 652 N N . VAL A 1 85 ? 0.133 -2.999 8.434 1.00 96.31 85 VAL A N 1
ATOM 653 C CA . VAL A 1 85 ? 0.187 -2.057 7.322 1.00 96.31 85 VAL A CA 1
ATOM 654 C C . VAL A 1 85 ? -0.998 -1.104 7.386 1.00 96.31 85 VAL A C 1
ATOM 656 O O 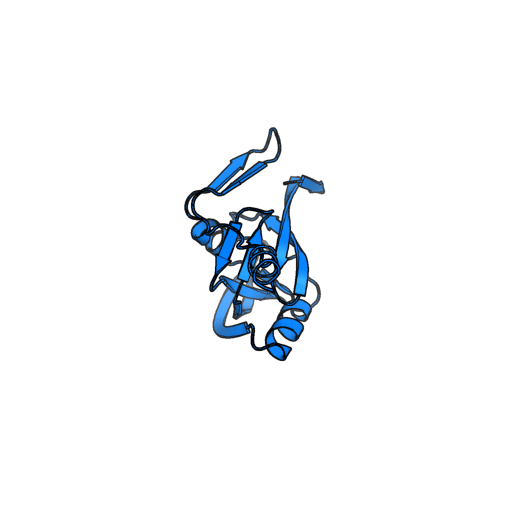. VAL A 1 85 ? -2.141 -1.511 7.211 1.00 96.31 85 VAL A O 1
ATOM 659 N N . GLU A 1 86 ? -0.728 0.184 7.592 1.00 97.50 86 GLU A N 1
ATOM 660 C CA . GLU A 1 86 ? -1.744 1.223 7.425 1.00 97.50 86 GLU A CA 1
ATOM 661 C C . GLU A 1 86 ? -2.031 1.447 5.934 1.00 97.50 86 GLU A C 1
ATOM 663 O O . GLU A 1 86 ? -1.121 1.716 5.142 1.00 97.50 86 GLU A O 1
ATOM 668 N N . ALA A 1 87 ? -3.305 1.356 5.560 1.00 97.69 87 ALA A N 1
ATOM 669 C CA . ALA A 1 87 ? -3.786 1.612 4.213 1.00 97.69 87 ALA A CA 1
ATOM 670 C C . ALA A 1 87 ? -5.016 2.525 4.239 1.00 97.69 87 ALA A C 1
ATOM 672 O O . ALA A 1 87 ? -5.967 2.303 4.991 1.00 97.69 87 ALA A O 1
ATOM 673 N N . ALA A 1 88 ? -4.991 3.551 3.393 1.00 97.19 88 ALA A N 1
ATOM 674 C CA . ALA A 1 88 ? -6.138 4.399 3.117 1.00 97.19 88 ALA A CA 1
ATOM 675 C C . ALA A 1 88 ? -7.108 3.676 2.174 1.00 97.19 88 ALA A C 1
ATOM 677 O O . ALA A 1 88 ? -6.700 3.105 1.160 1.00 97.19 88 ALA A O 1
ATOM 678 N N . VAL A 1 89 ? -8.396 3.717 2.494 1.00 96.25 89 VAL A N 1
ATOM 679 C CA . VAL A 1 89 ? -9.427 2.999 1.745 1.00 96.25 89 VAL A CA 1
ATOM 680 C C . VAL A 1 89 ? -10.114 3.953 0.783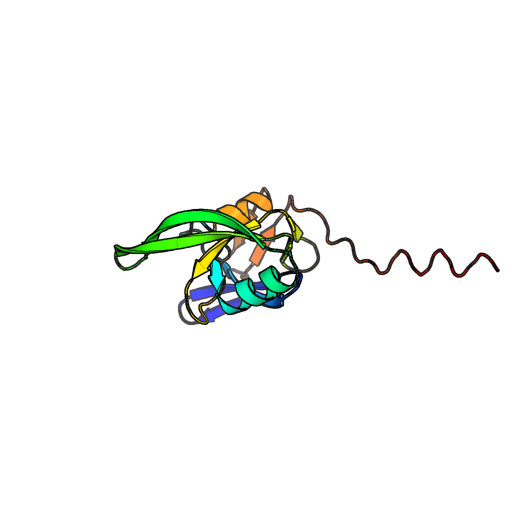 1.00 96.25 89 VAL A C 1
ATOM 682 O O . VAL A 1 89 ? -10.684 4.968 1.187 1.00 96.25 89 VAL A O 1
ATOM 685 N N . PHE A 1 90 ? -10.036 3.632 -0.505 1.00 89.31 90 PHE A N 1
ATOM 686 C CA . PHE A 1 90 ? -10.691 4.393 -1.561 1.00 89.31 90 PHE A CA 1
ATOM 687 C C . PHE A 1 90 ? -11.973 3.687 -2.022 1.00 89.31 90 PHE A C 1
ATOM 689 O O . PHE A 1 90 ? -11.999 2.458 -2.101 1.00 89.31 90 PHE A O 1
ATOM 696 N N . PRO A 1 91 ? -13.031 4.453 -2.350 1.00 84.12 91 PRO A N 1
ATOM 697 C CA . PRO A 1 91 ? -14.314 3.876 -2.716 1.00 84.12 91 PRO A CA 1
ATOM 698 C C . PRO A 1 91 ? -14.272 3.158 -4.065 1.00 84.12 91 PRO A C 1
ATOM 700 O O . PRO A 1 91 ? -13.566 3.582 -4.987 1.00 84.12 91 PRO A O 1
ATOM 703 N N . GLY A 1 92 ? -15.092 2.115 -4.202 1.00 83.31 92 GLY A N 1
ATOM 704 C CA . GLY A 1 92 ? -15.201 1.320 -5.427 1.00 83.31 92 GLY A CA 1
ATOM 705 C C . GLY A 1 92 ? -14.050 0.324 -5.616 1.00 83.31 92 GLY A C 1
ATOM 706 O O . GLY A 1 92 ? -13.552 -0.239 -4.650 1.00 83.31 92 GLY A O 1
ATOM 707 N N . ARG A 1 93 ? -13.659 0.075 -6.876 1.00 78.88 93 ARG A N 1
ATOM 708 C CA . ARG A 1 93 ? -12.571 -0.847 -7.272 1.00 78.88 93 ARG A CA 1
ATOM 709 C C . ARG A 1 93 ? -11.379 -0.080 -7.829 1.00 78.88 93 ARG A C 1
ATOM 711 O O . ARG A 1 93 ? -11.077 -0.130 -9.022 1.00 78.88 93 ARG A O 1
ATOM 718 N N . THR A 1 94 ? -10.754 0.722 -6.979 1.00 83.44 94 THR A N 1
ATOM 719 C CA . THR A 1 94 ? -9.535 1.443 -7.352 1.00 83.44 94 THR A CA 1
ATOM 720 C C . THR A 1 94 ? -8.324 0.522 -7.307 1.00 83.44 94 THR A C 1
ATOM 722 O O . THR A 1 94 ? -8.287 -0.427 -6.534 1.00 83.44 94 THR A O 1
ATOM 725 N N . ARG A 1 95 ? -7.288 0.835 -8.089 1.00 90.56 95 ARG A N 1
ATOM 726 C CA . ARG A 1 95 ? -5.991 0.157 -7.964 1.00 90.56 95 ARG A CA 1
ATOM 727 C C . ARG A 1 95 ? -5.451 0.251 -6.534 1.00 90.56 95 ARG A C 1
ATOM 729 O O . ARG A 1 95 ? -5.570 1.298 -5.893 1.00 90.56 95 ARG A O 1
ATOM 736 N N . HIS A 1 96 ? -4.801 -0.814 -6.086 1.00 96.62 96 HIS A N 1
ATOM 737 C CA . HIS A 1 96 ? -3.993 -0.776 -4.877 1.00 96.62 96 HIS A CA 1
ATOM 738 C C . HIS A 1 96 ? -2.711 0.012 -5.139 1.00 96.62 96 HIS A C 1
ATOM 740 O O . HIS A 1 96 ? -2.113 -0.098 -6.214 1.00 96.62 96 HIS A O 1
ATOM 746 N N . ILE A 1 97 ? -2.289 0.804 -4.160 1.00 97.00 97 ILE A N 1
ATOM 747 C CA . ILE A 1 97 ? -1.059 1.592 -4.230 1.00 97.00 97 ILE A CA 1
ATOM 748 C C . ILE A 1 97 ? -0.135 1.150 -3.101 1.00 97.00 97 ILE A C 1
ATOM 750 O O . ILE A 1 97 ? -0.548 1.085 -1.943 1.00 97.00 97 ILE A O 1
ATOM 754 N N . LEU A 1 98 ? 1.118 0.866 -3.446 1.00 97.38 98 LEU A N 1
ATOM 755 C CA . LEU A 1 98 ? 2.227 0.728 -2.513 1.00 97.38 98 LEU A CA 1
ATOM 756 C C . LEU A 1 98 ? 2.904 2.098 -2.390 1.00 97.38 98 LEU A C 1
ATOM 758 O O . LEU A 1 98 ? 3.688 2.497 -3.254 1.00 97.38 98 LEU A O 1
ATOM 762 N N . GLY A 1 99 ? 2.536 2.826 -1.337 1.00 96.56 99 GLY A N 1
ATOM 763 C CA . GLY A 1 99 ? 3.047 4.161 -1.039 1.00 96.56 99 GLY A CA 1
ATOM 764 C C . GLY A 1 99 ? 4.270 4.134 -0.124 1.00 96.56 99 GLY A C 1
ATOM 765 O O . GLY A 1 99 ? 4.707 3.081 0.349 1.00 96.56 99 GLY A O 1
ATOM 766 N N . LEU A 1 100 ? 4.801 5.316 0.196 1.00 96.31 100 LEU A N 1
ATOM 767 C CA . LEU A 1 100 ? 6.007 5.463 1.019 1.00 96.31 100 LEU A CA 1
ATOM 768 C C . LEU A 1 100 ? 5.888 4.820 2.410 1.00 96.31 100 LEU A C 1
ATOM 770 O O . LEU A 1 100 ? 6.875 4.305 2.923 1.00 96.31 100 LEU A O 1
ATOM 774 N N . SER A 1 101 ? 4.706 4.811 3.031 1.00 94.88 101 SER A N 1
ATOM 775 C CA . SER A 1 101 ? 4.495 4.128 4.322 1.00 94.88 101 SER A CA 1
ATOM 776 C C . SER A 1 101 ? 4.677 2.607 4.247 1.00 94.88 101 SER A C 1
ATOM 778 O O . SER A 1 101 ? 5.232 2.030 5.180 1.00 94.88 101 SER A O 1
ATOM 780 N N . GLY A 1 102 ? 4.256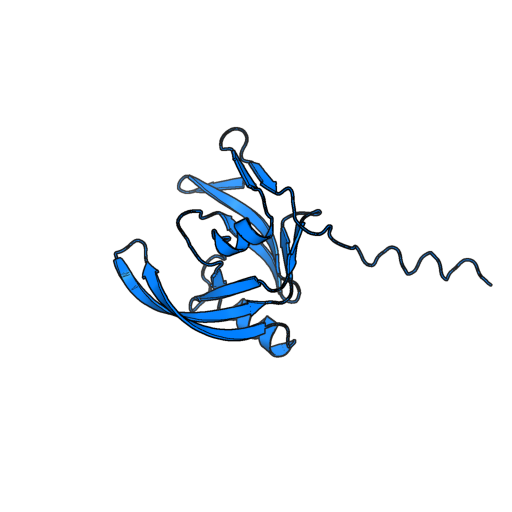 1.961 3.154 1.00 94.12 102 GLY A N 1
ATOM 781 C CA . GLY A 1 102 ? 4.509 0.540 2.904 1.00 94.12 102 GLY A CA 1
ATOM 782 C C . GLY A 1 102 ? 5.963 0.276 2.545 1.00 94.12 102 GLY A C 1
ATOM 783 O O . GLY A 1 102 ? 6.592 -0.580 3.159 1.00 94.12 102 GLY A O 1
ATOM 784 N N . LEU A 1 103 ? 6.527 1.068 1.627 1.00 94.69 103 LEU A N 1
ATOM 785 C CA . LEU A 1 103 ? 7.936 0.954 1.233 1.00 94.69 103 LEU A CA 1
ATOM 786 C C . LEU A 1 103 ? 8.879 1.117 2.435 1.00 94.69 103 LEU A C 1
ATOM 788 O O . LEU A 1 103 ? 9.817 0.343 2.587 1.00 94.69 103 LEU A O 1
ATOM 792 N N . ARG A 1 104 ? 8.583 2.047 3.353 1.00 92.50 104 ARG A N 1
ATOM 793 C CA . ARG A 1 104 ? 9.367 2.252 4.583 1.00 92.50 104 ARG A CA 1
ATOM 794 C C . ARG A 1 104 ? 9.311 1.057 5.539 1.00 92.50 104 ARG A C 1
ATOM 796 O O . ARG A 1 104 ? 10.262 0.845 6.283 1.00 92.50 104 ARG A O 1
ATOM 803 N N . LYS A 1 105 ? 8.228 0.267 5.539 1.00 92.06 105 LYS A N 1
ATOM 804 C CA . LYS A 1 105 ? 8.149 -0.965 6.351 1.00 92.06 105 LYS A CA 1
ATOM 805 C C . LYS A 1 105 ? 9.082 -2.063 5.846 1.00 92.06 105 LYS A C 1
ATOM 807 O O . LYS A 1 105 ? 9.490 -2.894 6.643 1.00 92.06 105 LYS A O 1
ATOM 812 N N . ALA A 1 106 ? 9.465 -2.033 4.571 1.00 90.62 106 ALA A N 1
ATOM 813 C CA . ALA A 1 106 ? 10.503 -2.906 4.031 1.00 90.62 106 ALA A CA 1
ATOM 814 C C . ALA A 1 106 ? 11.935 -2.424 4.362 1.00 90.62 106 ALA A C 1
ATOM 816 O O . ALA A 1 106 ? 12.909 -3.025 3.907 1.00 90.62 106 ALA A O 1
ATOM 817 N N . GLY A 1 107 ? 12.066 -1.335 5.132 1.00 87.19 107 GLY A N 1
ATOM 818 C CA . GLY A 1 107 ? 13.317 -0.654 5.445 1.00 87.19 107 GLY A CA 1
ATOM 819 C C . GLY A 1 107 ? 13.891 0.056 4.229 1.00 87.19 107 GLY A C 1
ATOM 820 O O . GLY A 1 107 ? 13.350 1.075 3.799 1.00 87.19 107 GLY A O 1
ATOM 821 N N . ASN A 1 108 ? 15.001 -0.455 3.698 1.00 89.12 108 ASN A N 1
ATOM 822 C CA . ASN A 1 108 ? 15.613 0.113 2.503 1.00 89.12 108 ASN A CA 1
ATOM 823 C C . ASN A 1 108 ? 14.962 -0.455 1.232 1.00 89.12 108 ASN A C 1
ATOM 825 O O . ASN A 1 108 ? 14.733 -1.663 1.119 1.00 89.12 108 ASN A O 1
ATOM 829 N N . PHE A 1 109 ? 14.676 0.433 0.278 1.00 92.38 109 PHE A N 1
ATOM 830 C CA . PHE A 1 109 ? 14.133 0.066 -1.023 1.00 92.38 109 PHE A CA 1
ATOM 831 C C . PHE A 1 109 ? 14.913 0.738 -2.151 1.00 92.38 109 PHE A C 1
ATOM 833 O O . PHE A 1 109 ? 15.386 1.864 -2.019 1.00 92.38 109 PHE A O 1
ATOM 840 N N . THR A 1 110 ? 15.032 0.051 -3.284 1.00 93.56 110 THR A N 1
ATOM 841 C CA . THR A 1 110 ? 15.597 0.600 -4.522 1.00 93.56 110 THR A CA 1
ATOM 842 C C . THR A 1 110 ? 14.599 0.422 -5.648 1.00 93.56 110 THR A C 1
ATOM 844 O O . THR A 1 110 ? 14.057 -0.666 -5.833 1.00 93.56 110 THR A O 1
ATOM 847 N N . PHE A 1 111 ? 14.370 1.496 -6.396 1.00 94.31 111 PHE A N 1
ATOM 848 C CA . PHE A 1 111 ? 13.536 1.501 -7.587 1.00 94.31 111 PHE A CA 1
ATOM 849 C C . PHE A 1 111 ? 14.417 1.735 -8.815 1.00 94.31 111 PHE A C 1
ATOM 851 O O . PHE A 1 111 ? 15.076 2.770 -8.917 1.00 94.31 111 PHE A O 1
ATOM 858 N N . SER A 1 112 ? 14.399 0.795 -9.753 1.00 94.69 112 SER A N 1
ATOM 859 C CA . SER A 1 112 ? 15.173 0.844 -10.994 1.00 94.69 112 SER A CA 1
ATOM 860 C C . SER A 1 112 ? 14.238 0.811 -12.198 1.00 94.69 112 SER A C 1
ATOM 862 O O . SER A 1 112 ? 13.282 0.037 -12.219 1.00 94.69 112 SER A O 1
ATOM 864 N N . PHE A 1 113 ? 14.521 1.648 -13.199 1.00 93.25 113 PHE A N 1
ATOM 865 C CA . PHE A 1 113 ? 13.771 1.692 -14.460 1.00 93.25 113 PHE A CA 1
ATOM 866 C C . PHE A 1 113 ? 14.320 0.704 -15.497 1.00 93.25 113 PHE A C 1
ATOM 868 O O . PHE A 1 113 ? 13.550 0.139 -16.265 1.00 93.25 113 PHE A O 1
ATOM 875 N N . GLU A 1 114 ? 15.633 0.463 -15.497 1.00 91.88 114 GLU A N 1
ATOM 876 C CA . GLU A 1 114 ? 16.321 -0.357 -16.499 1.00 91.88 114 GLU A CA 1
ATOM 877 C C . GLU A 1 114 ? 17.309 -1.331 -15.819 1.00 91.88 114 GLU A C 1
ATOM 879 O O . GLU A 1 114 ? 18.400 -0.914 -15.431 1.00 91.88 114 GLU A O 1
ATOM 884 N N . PRO A 1 115 ? 16.951 -2.622 -15.643 1.00 92.62 115 PRO A N 1
ATOM 885 C CA . PRO A 1 115 ? 15.618 -3.193 -15.854 1.00 92.62 115 PRO A CA 1
ATOM 886 C C . PRO A 1 115 ? 14.606 -2.729 -14.782 1.00 92.62 115 PRO A C 1
ATOM 888 O O . PRO A 1 115 ? 15.014 -2.380 -13.670 1.00 92.62 115 PRO A O 1
ATOM 891 N N . PRO A 1 116 ? 13.287 -2.785 -15.061 1.00 93.94 116 PRO A N 1
ATOM 892 C CA . PRO A 1 116 ? 12.253 -2.498 -14.071 1.00 93.94 116 PRO A CA 1
ATOM 893 C C . PRO A 1 116 ? 12.350 -3.415 -12.847 1.00 93.94 116 PRO A C 1
ATOM 895 O O . PRO A 1 116 ? 11.936 -4.578 -12.883 1.00 93.94 116 PRO A O 1
ATOM 898 N N . GLN A 1 117 ? 12.855 -2.891 -11.732 1.00 93.44 117 GLN A N 1
ATOM 899 C CA . GLN A 1 117 ? 13.016 -3.644 -10.490 1.00 93.44 117 GLN A CA 1
ATOM 900 C C . GLN A 1 117 ? 12.675 -2.815 -9.252 1.00 93.44 117 GLN A C 1
ATOM 902 O O . GLN A 1 117 ? 13.002 -1.635 -9.158 1.00 93.44 117 GLN A O 1
ATOM 907 N N . LEU A 1 118 ? 12.026 -3.474 -8.290 1.00 93.38 118 LEU A N 1
ATOM 908 C CA . LEU A 1 118 ? 11.876 -2.987 -6.925 1.00 93.38 118 LEU A CA 1
ATOM 909 C C . LEU A 1 118 ? 12.618 -3.967 -6.021 1.00 93.38 118 LEU A C 1
ATOM 911 O O . LEU A 1 118 ? 12.217 -5.126 -5.931 1.00 93.38 118 LEU A O 1
ATOM 915 N N . VAL A 1 119 ? 13.691 -3.506 -5.388 1.00 92.50 119 VAL A N 1
ATOM 916 C CA . VAL A 1 119 ? 14.467 -4.285 -4.415 1.00 92.50 119 VAL A CA 1
ATOM 917 C C . VAL A 1 119 ? 14.083 -3.822 -3.017 1.00 92.50 119 VAL A C 1
ATOM 919 O O . VAL A 1 119 ? 14.041 -2.618 -2.770 1.00 92.50 119 VAL A O 1
ATOM 922 N N . LEU A 1 120 ? 13.805 -4.769 -2.124 1.00 91.38 120 LEU A N 1
ATOM 923 C CA . LEU A 1 120 ? 13.398 -4.561 -0.733 1.00 91.38 120 LEU A CA 1
ATOM 924 C C . LEU A 1 120 ? 14.342 -5.383 0.150 1.00 91.38 120 LEU A C 1
ATOM 926 O O . LEU A 1 120 ? 14.542 -6.556 -0.145 1.00 91.38 120 LEU A O 1
ATOM 930 N N . SER A 1 121 ? 14.957 -4.795 1.181 1.00 82.44 121 SER A N 1
ATOM 931 C CA . SER A 1 121 ? 16.101 -5.447 1.853 1.00 82.44 121 SER A CA 1
ATOM 932 C C . SER A 1 121 ? 15.994 -5.619 3.369 1.00 82.44 121 SER A C 1
ATOM 934 O O . SER A 1 121 ? 16.937 -6.106 3.986 1.00 82.44 121 SER A O 1
ATOM 936 N N . SER A 1 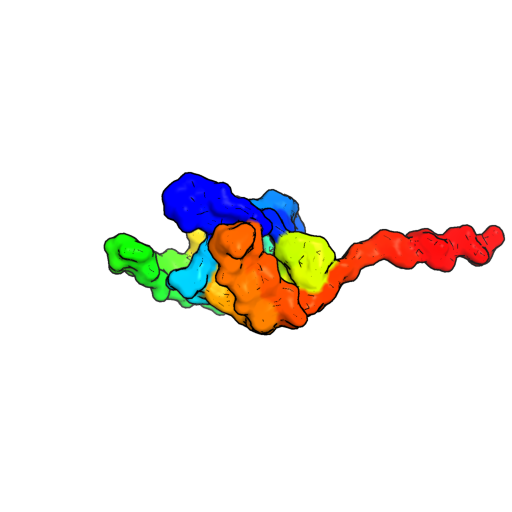122 ? 14.912 -5.184 4.014 1.00 78.69 122 SER A N 1
ATOM 937 C CA . SER A 1 122 ? 14.778 -5.286 5.480 1.00 78.69 122 SER A CA 1
ATOM 938 C C . SER A 1 122 ? 13.383 -5.717 5.923 1.00 78.69 122 SER A C 1
ATOM 940 O O . SER A 1 122 ? 12.931 -5.354 7.007 1.00 78.69 122 SER A O 1
ATOM 942 N N . CYS A 1 123 ? 12.691 -6.477 5.079 1.00 80.88 123 CYS A N 1
ATOM 943 C CA . CYS A 1 123 ? 11.436 -7.113 5.446 1.00 80.88 123 CYS A CA 1
ATOM 944 C C . CYS A 1 123 ? 11.654 -8.477 6.094 1.00 80.88 123 CYS A C 1
ATOM 946 O O . CYS A 1 123 ? 12.703 -9.104 5.949 1.00 80.88 123 CYS A O 1
ATOM 948 N N . LEU A 1 124 ? 10.635 -8.917 6.830 1.00 79.00 124 LEU A N 1
ATOM 949 C CA . LEU A 1 124 ? 10.617 -10.259 7.382 1.00 79.00 124 LEU A CA 1
ATOM 950 C C . LEU A 1 124 ? 10.437 -11.268 6.239 1.00 79.00 124 LEU A C 1
ATOM 952 O O . LEU A 1 124 ? 9.623 -11.017 5.342 1.00 79.00 124 LEU A O 1
ATOM 956 N N . PRO A 1 125 ? 11.172 -12.392 6.261 1.00 74.50 125 PRO A N 1
ATOM 957 C CA . PRO A 1 125 ? 11.004 -13.434 5.264 1.00 74.50 125 PRO A CA 1
ATOM 958 C C . PRO A 1 125 ? 9.600 -14.030 5.370 1.00 74.50 125 PRO A C 1
ATOM 960 O O . PRO A 1 125 ? 9.054 -14.183 6.466 1.00 74.50 125 PRO A O 1
ATOM 963 N N . VAL A 1 126 ? 9.025 -14.405 4.228 1.00 70.75 126 VAL A N 1
ATOM 964 C CA . VAL A 1 126 ? 7.741 -15.107 4.199 1.00 70.75 126 VAL A CA 1
ATOM 965 C C . VAL A 1 126 ? 7.943 -16.489 4.816 1.00 70.75 126 VAL A C 1
ATOM 967 O O . VAL A 1 126 ? 8.548 -17.378 4.216 1.00 70.75 126 VAL A O 1
ATOM 970 N N . VAL A 1 127 ? 7.425 -16.696 6.026 1.00 68.69 127 VAL A N 1
ATOM 971 C CA . VAL A 1 127 ? 7.446 -18.019 6.657 1.00 68.69 127 VAL A CA 1
ATOM 972 C C . VAL A 1 127 ? 6.400 -18.886 5.959 1.00 68.69 127 VAL A C 1
ATOM 974 O O . VAL A 1 127 ? 5.197 -18.785 6.217 1.00 68.69 127 VAL A O 1
ATOM 977 N N . SER A 1 128 ? 6.844 -19.728 5.024 1.00 56.28 128 SER A N 1
ATOM 978 C CA . SER A 1 128 ? 5.968 -20.733 4.424 1.00 56.28 128 SER A CA 1
ATOM 979 C C . SER A 1 128 ? 5.637 -21.790 5.483 1.00 56.28 128 SER A C 1
ATOM 981 O O . SER A 1 128 ? 6.528 -22.405 6.066 1.00 56.28 128 SER A O 1
ATOM 983 N N . LYS A 1 129 ? 4.347 -22.026 5.727 1.00 51.41 129 LYS A N 1
ATOM 984 C CA . LYS A 1 129 ? 3.851 -23.033 6.683 1.00 51.41 129 LYS A CA 1
ATOM 985 C C . LYS A 1 129 ? 4.093 -24.490 6.245 1.00 51.41 129 LYS A C 1
ATOM 987 O O . LYS A 1 129 ? 3.536 -25.400 6.839 1.00 51.41 129 LYS A O 1
ATOM 992 N N . ILE A 1 130 ? 4.897 -24.719 5.205 1.00 51.53 130 ILE A N 1
ATOM 993 C CA . ILE A 1 130 ? 5.135 -26.046 4.619 1.00 51.53 130 ILE A CA 1
ATOM 994 C C . ILE A 1 130 ? 6.128 -26.865 5.471 1.00 51.53 130 ILE A C 1
ATOM 996 O O . ILE A 1 130 ? 6.147 -28.087 5.386 1.00 51.53 130 ILE A O 1
ATOM 1000 N N . ALA A 1 131 ? 6.908 -26.230 6.352 1.00 47.25 131 ALA A N 1
ATOM 1001 C CA . ALA A 1 131 ? 7.941 -26.918 7.131 1.00 47.25 131 ALA A CA 1
ATOM 1002 C C . ALA A 1 131 ? 7.448 -27.650 8.401 1.00 47.25 131 ALA A C 1
ATOM 1004 O O . ALA A 1 131 ? 8.203 -28.454 8.943 1.00 47.25 131 ALA A O 1
ATOM 1005 N N . ASP A 1 132 ? 6.210 -27.432 8.865 1.00 45.69 132 ASP A N 1
ATOM 1006 C CA . ASP A 1 132 ? 5.733 -28.032 10.128 1.00 45.69 132 ASP A CA 1
ATOM 1007 C C . ASP A 1 132 ? 5.083 -29.421 9.966 1.00 45.69 132 ASP A C 1
ATOM 1009 O O . ASP A 1 132 ? 5.037 -30.187 10.926 1.00 45.69 132 ASP A O 1
ATOM 1013 N N . GLU A 1 133 ? 4.629 -29.813 8.770 1.00 45.44 133 GLU A N 1
ATOM 1014 C CA . GLU A 1 133 ? 3.973 -31.123 8.572 1.00 45.44 133 GLU A CA 1
ATOM 1015 C C . GLU A 1 133 ? 4.943 -32.270 8.233 1.00 45.44 133 GLU A C 1
ATOM 1017 O O . GLU A 1 133 ? 4.586 -33.438 8.377 1.00 45.44 133 GLU A O 1
ATOM 1022 N N . GLN A 1 134 ? 6.195 -31.982 7.856 1.00 44.62 134 GLN A N 1
ATOM 1023 C CA . GLN A 1 134 ? 7.188 -33.022 7.530 1.00 44.62 134 GLN A CA 1
ATOM 1024 C C . GLN A 1 134 ? 8.043 -33.494 8.717 1.00 44.62 134 GLN A C 1
ATOM 1026 O O . GLN A 1 134 ? 8.722 -34.512 8.596 1.00 44.62 134 GLN A O 1
ATOM 1031 N N . LEU A 1 135 ? 7.978 -32.832 9.877 1.00 49.19 135 LEU A N 1
ATOM 1032 C CA . LEU A 1 135 ? 8.675 -33.268 11.099 1.00 49.19 135 LEU A CA 1
ATOM 1033 C C . LEU A 1 135 ? 7.833 -34.184 12.004 1.00 49.19 135 LEU A C 1
ATOM 1035 O O . LEU A 1 135 ? 8.385 -34.829 12.890 1.00 49.19 135 LEU A O 1
ATOM 1039 N N . VAL A 1 136 ? 6.521 -34.298 11.765 1.00 51.94 136 VAL A N 1
ATOM 1040 C CA . VAL A 1 136 ? 5.625 -35.159 12.567 1.00 51.94 136 VAL A CA 1
ATOM 1041 C C . VAL A 1 136 ? 5.488 -36.573 11.973 1.00 51.94 136 VAL A C 1
ATOM 1043 O O . VAL A 1 136 ? 5.092 -37.504 12.669 1.00 51.94 136 VAL A O 1
ATOM 1046 N N . ALA A 1 137 ? 5.870 -36.785 10.709 1.00 47.38 137 ALA A N 1
ATOM 1047 C CA . ALA A 1 137 ? 5.672 -38.058 10.005 1.00 47.38 137 ALA A CA 1
ATOM 1048 C C . ALA A 1 137 ? 6.790 -39.110 10.200 1.00 47.38 137 ALA A C 1
ATOM 1050 O O . ALA A 1 137 ? 6.712 -40.184 9.610 1.00 47.38 137 ALA A O 1
ATOM 1051 N N . THR A 1 138 ? 7.819 -38.844 11.013 1.00 45.25 138 THR A N 1
ATOM 1052 C CA . THR A 1 138 ? 8.951 -39.770 11.258 1.00 45.25 138 THR A CA 1
ATOM 1053 C C . THR A 1 138 ? 9.026 -40.324 12.687 1.00 45.25 138 THR A C 1
ATOM 1055 O O . THR A 1 138 ? 10.072 -40.827 13.089 1.00 45.25 138 THR A O 1
ATOM 1058 N N . GLN A 1 139 ? 7.932 -40.278 13.458 1.00 51.47 139 GLN A N 1
ATOM 1059 C CA . GLN A 1 139 ? 7.885 -40.822 14.829 1.00 51.47 139 GLN A CA 1
ATOM 1060 C C . GLN A 1 139 ? 6.852 -41.940 15.075 1.00 51.47 139 GLN A C 1
ATOM 1062 O O . GLN A 1 139 ? 6.468 -42.139 16.223 1.00 51.47 139 GLN A O 1
ATOM 1067 N N . ASN A 1 140 ? 6.443 -42.704 14.055 1.00 43.09 140 ASN A N 1
ATOM 1068 C CA . ASN A 1 140 ? 5.703 -43.962 14.257 1.00 43.09 140 ASN A CA 1
ATOM 1069 C C . ASN A 1 140 ? 6.381 -45.135 13.553 1.00 43.09 140 ASN A C 1
ATOM 1071 O O . ASN A 1 140 ? 6.596 -45.025 12.326 1.00 43.09 140 ASN A O 1
#

pLDDT: mean 88.64, std 14.09, range [43.09, 98.44]

Secondary structure (DSSP, 8-state):
-EEEGGGEEEEEEEETTTEEEEEEE-TT-SSEEEEHHHHHHHHHTT-EEEEEEEEEE-TTS-EEEEEEEEEEEEEETTTEEEEEEEEEEESSSPPEEE-HHHHHHTSSEEEEETTEEEEE-SSBP---GGGSSSSSTT--